Protein AF-A0A2N6NGX5-F1 (afdb_monomer_lite)

Radius of gyration: 44.13 Å; chains: 1; bounding box: 106×21×116 Å

Foldseek 3Di:
DDDPDDPPPPVVVVVVVVVVVVVVVVVVVVVVVVVVVVVVVVVVVVVCVVVVCVVVVVVVVVVVVVVVVVVVCVVVCVVCVVVVVVVVVCVVPPDDDDDPDDD

pLDDT: mean 78.37, std 14.14, range [40.69, 93.5]

Organism: Beauveria bassiana (NCBI:txid176275)

Sequence (103 aa):
MTHRLSARPLRSCKSVVRTKRVKEARDDAKKEIADYKAAKEDEYTKFEAEHSKGNKQAEDEANKEADKQIKQITEVGRSKQDAVVRELLAAVFDVNTVAPAAA

InterPro domains:
  IPR005124 Vacuolar (H+)-ATPase G subunit [PF03179] (18-95)
  IPR005124 Vacuolar (H+)-ATPase G subunit [PTHR12713] (18-96)
  IPR005124 Vacuolar (H+)-ATPase G subunit [TIGR01147] (18-96)

Secondary structure (DSSP, 8-state):
--------SHHHHHHHHHHHHHHHHHHHHHHHHHHHHHHHHHHHHHHHHHHHTHHHHHHHHHHHHHHHHHHHHHHHHHHHHHHHHHHHHHHHH----PPPPP-

Structure (mmCIF, N/CA/C/O backbone):
data_AF-A0A2N6NGX5-F1
#
_entry.id   AF-A0A2N6NGX5-F1
#
loop_
_atom_site.group_PDB
_atom_site.id
_atom_site.type_symbol
_atom_site.label_atom_id
_atom_site.label_alt_id
_atom_site.label_comp_id
_atom_site.label_asym_id
_atom_site.label_entity_id
_atom_site.label_seq_id
_atom_site.pdbx_PDB_ins_code
_atom_site.Cartn_x
_atom_site.Cartn_y
_atom_site.Cartn_z
_atom_site.occupancy
_atom_site.B_iso_or_equiv
_atom_site.auth_seq_id
_atom_site.auth_comp_id
_atom_site.auth_asym_id
_atom_site.auth_atom_id
_atom_site.pdbx_PDB_model_num
ATOM 1 N N . MET A 1 1 ? -48.172 0.673 80.813 1.00 40.69 1 MET A N 1
ATOM 2 C CA . MET A 1 1 ? -48.101 0.178 79.421 1.00 40.69 1 MET A CA 1
ATOM 3 C C . MET A 1 1 ? -48.341 1.337 78.466 1.00 40.69 1 MET A C 1
ATOM 5 O O . MET A 1 1 ? -49.485 1.706 78.252 1.00 40.69 1 MET A O 1
ATOM 9 N N . THR A 1 2 ? -47.291 1.968 77.942 1.00 41.19 2 THR A N 1
ATOM 10 C CA . THR A 1 2 ? -47.427 3.030 76.934 1.00 41.19 2 THR A CA 1
ATOM 11 C C . THR A 1 2 ? -47.108 2.463 75.555 1.00 41.19 2 THR A C 1
ATOM 13 O O . THR A 1 2 ? -46.017 1.961 75.286 1.00 41.19 2 THR A O 1
ATOM 16 N N . HIS A 1 3 ? -48.123 2.490 74.696 1.00 45.75 3 HIS A N 1
ATOM 17 C CA . HIS A 1 3 ? -48.092 2.018 73.321 1.00 45.75 3 HIS A CA 1
ATOM 18 C C . HIS A 1 3 ? -47.107 2.835 72.477 1.00 45.75 3 HIS A C 1
ATOM 20 O O . HIS A 1 3 ? -47.341 4.005 72.186 1.00 45.75 3 HIS A O 1
ATOM 26 N N . ARG A 1 4 ? -46.034 2.193 72.003 1.00 46.34 4 ARG A N 1
ATOM 27 C CA . ARG A 1 4 ? -45.194 2.708 70.914 1.00 46.34 4 ARG A CA 1
ATOM 28 C C . ARG A 1 4 ? -45.742 2.201 69.578 1.00 46.34 4 ARG A C 1
ATOM 30 O O . ARG A 1 4 ? -45.141 1.351 68.927 1.00 46.34 4 ARG A O 1
ATOM 37 N N . LEU A 1 5 ? -46.923 2.681 69.197 1.00 50.66 5 LEU A N 1
ATOM 38 C CA . LEU A 1 5 ? -47.519 2.382 67.897 1.00 50.66 5 LEU A CA 1
ATOM 39 C C . LEU A 1 5 ? -46.827 3.192 66.786 1.00 50.66 5 LEU A C 1
ATOM 41 O O . LEU A 1 5 ? -46.828 4.418 66.766 1.00 50.66 5 LEU A O 1
ATOM 45 N N . SER A 1 6 ? -46.214 2.435 65.873 1.00 50.28 6 SER A N 1
ATOM 46 C CA . SER A 1 6 ? -46.256 2.631 64.417 1.00 50.28 6 SER A CA 1
ATOM 47 C C . SER A 1 6 ? -45.827 3.985 63.825 1.00 50.28 6 SER A C 1
ATOM 49 O O . SER A 1 6 ? -46.641 4.739 63.306 1.00 50.28 6 SER A O 1
ATOM 51 N N . ALA A 1 7 ? -44.516 4.211 63.714 1.00 54.31 7 ALA A N 1
ATOM 52 C CA . ALA A 1 7 ? -43.944 5.140 62.721 1.00 54.31 7 ALA A CA 1
ATOM 53 C C . ALA A 1 7 ? -42.932 4.453 61.776 1.00 54.31 7 ALA A C 1
ATOM 55 O O . ALA A 1 7 ? -42.024 5.093 61.244 1.00 54.31 7 ALA A O 1
ATOM 56 N N . ARG A 1 8 ? -43.026 3.124 61.589 1.00 54.72 8 ARG A N 1
ATOM 57 C CA . ARG A 1 8 ? -41.963 2.319 60.951 1.00 54.72 8 ARG A CA 1
ATOM 58 C C . ARG A 1 8 ? -42.252 1.575 59.627 1.00 54.72 8 ARG A C 1
ATOM 60 O O . ARG A 1 8 ? -41.489 0.659 59.346 1.00 54.72 8 ARG A O 1
ATOM 67 N N . PRO A 1 9 ? -43.194 1.975 58.747 1.00 50.69 9 PRO A N 1
ATOM 68 C CA . PRO A 1 9 ? -43.150 1.528 57.343 1.00 50.69 9 PRO A CA 1
ATOM 69 C C . PRO A 1 9 ? -42.426 2.528 56.418 1.00 50.69 9 PRO A C 1
ATOM 71 O O . PRO A 1 9 ? -41.665 2.143 55.532 1.00 50.69 9 PRO A O 1
ATOM 74 N N . LEU A 1 10 ? -42.599 3.836 56.647 1.00 50.56 10 LEU A N 1
ATOM 75 C CA . LEU A 1 10 ? -42.234 4.875 55.670 1.00 50.56 10 LEU A CA 1
ATOM 76 C C . LEU A 1 10 ? -40.720 5.096 55.506 1.00 50.56 10 LEU A C 1
ATOM 78 O O . LEU A 1 10 ? -40.255 5.433 54.415 1.00 50.56 10 LEU A O 1
ATOM 82 N N . ARG A 1 11 ? -39.924 4.889 56.565 1.00 49.22 11 ARG A N 1
ATOM 83 C CA . ARG A 1 11 ? -38.457 5.049 56.507 1.00 49.22 11 ARG A CA 1
ATOM 84 C C . ARG A 1 11 ? -37.780 3.918 55.721 1.00 49.22 11 ARG A C 1
ATOM 86 O O . ARG A 1 11 ? -36.828 4.193 54.998 1.00 49.22 11 ARG A O 1
ATOM 93 N N . SER A 1 12 ? -38.303 2.694 55.824 1.00 54.09 12 SER A N 1
ATOM 94 C CA . SER A 1 12 ? -37.779 1.508 55.129 1.00 54.09 12 SER A CA 1
ATOM 95 C C . SER A 1 12 ? -38.025 1.587 53.618 1.00 54.09 12 SER A C 1
ATOM 97 O O . SER A 1 12 ? -37.101 1.418 52.824 1.00 54.09 12 SER A O 1
ATOM 99 N N . CYS A 1 13 ? -39.236 1.978 53.200 1.00 57.12 13 CYS A N 1
ATOM 100 C CA . CYS A 1 13 ? -39.546 2.143 51.777 1.00 57.12 13 CYS A CA 1
ATOM 101 C C . CYS A 1 13 ? -38.691 3.230 51.106 1.00 57.12 13 CYS A C 1
ATOM 103 O O . CYS A 1 13 ? -38.192 3.017 50.003 1.00 57.12 13 CYS A O 1
ATOM 105 N N . LYS A 1 14 ? -38.445 4.372 51.769 1.00 61.72 14 LYS A N 1
ATOM 106 C CA . LYS A 1 14 ? -37.597 5.437 51.197 1.00 61.72 14 LYS A CA 1
ATOM 107 C C . LYS A 1 14 ? -36.144 4.996 50.993 1.00 61.72 14 LYS A C 1
ATOM 109 O O . LYS A 1 14 ? -35.568 5.315 49.955 1.00 61.72 14 LYS A O 1
ATOM 114 N N . SER A 1 15 ? -35.543 4.265 51.937 1.00 65.06 15 SER A N 1
ATOM 115 C CA . SER A 1 15 ? -34.181 3.740 51.752 1.00 65.06 15 SER A CA 1
ATOM 116 C C . SER A 1 15 ? -34.111 2.690 50.644 1.00 65.06 15 SER A C 1
ATOM 118 O O . SER A 1 15 ? -33.152 2.694 49.881 1.00 65.06 15 SER A O 1
ATOM 120 N N . VAL A 1 16 ? -35.136 1.843 50.510 1.00 73.44 16 VAL A N 1
ATOM 121 C CA . VAL A 1 16 ? -35.208 0.803 49.470 1.00 73.44 16 VAL A CA 1
ATOM 122 C C . VAL A 1 16 ? -35.343 1.404 48.066 1.00 73.44 16 VAL A C 1
ATOM 124 O O . VAL A 1 16 ? -34.691 0.940 47.139 1.00 73.44 16 VAL A O 1
ATOM 127 N N . VAL A 1 17 ? -36.137 2.465 47.886 1.00 76.31 17 VAL A N 1
ATOM 128 C CA . VAL A 1 17 ? -36.263 3.135 46.575 1.00 76.31 17 VAL A CA 1
ATOM 129 C C . VAL A 1 17 ? -34.958 3.831 46.176 1.00 76.31 17 VAL A C 1
ATOM 131 O O . VAL A 1 17 ? -34.559 3.770 45.016 1.00 76.31 17 VAL A O 1
ATOM 134 N N . ARG A 1 18 ? -34.247 4.450 47.128 1.00 72.81 18 ARG A N 1
ATOM 135 C CA . ARG A 1 18 ? -32.940 5.068 46.850 1.00 72.81 18 ARG A CA 1
ATOM 136 C C . ARG A 1 18 ? -31.878 4.042 46.473 1.00 72.81 18 ARG A C 1
ATOM 138 O O . ARG A 1 18 ? -31.149 4.261 45.515 1.00 72.81 18 ARG A O 1
ATOM 145 N N . THR A 1 19 ? -31.791 2.927 47.194 1.00 74.81 19 THR A N 1
ATOM 146 C CA . THR A 1 19 ? -30.800 1.888 46.881 1.00 74.81 19 THR A CA 1
ATOM 147 C C . THR A 1 19 ? -31.088 1.191 45.555 1.00 74.81 19 THR A C 1
ATOM 149 O O . THR A 1 19 ? -30.139 0.803 44.884 1.00 74.81 19 THR A O 1
ATOM 152 N N . LYS A 1 20 ? -32.359 1.085 45.138 1.00 80.06 20 LYS A N 1
ATOM 153 C CA . LYS A 1 20 ? -32.732 0.630 43.787 1.00 80.06 20 LYS A CA 1
ATOM 154 C C . LYS A 1 20 ? -32.235 1.587 42.702 1.00 80.06 20 LYS A C 1
ATOM 156 O O . LYS A 1 20 ? -31.468 1.155 41.854 1.00 80.06 20 LYS A O 1
ATOM 161 N N . ARG A 1 21 ? -32.532 2.888 42.809 1.00 81.56 21 ARG A N 1
ATOM 162 C CA . ARG A 1 21 ? -32.072 3.895 41.830 1.00 81.56 21 ARG A CA 1
ATOM 163 C C . ARG A 1 21 ? -30.549 3.989 41.722 1.00 81.56 21 ARG A C 1
ATOM 165 O O . ARG A 1 21 ? -30.020 4.178 40.638 1.00 81.56 21 ARG A O 1
ATOM 172 N N . VAL A 1 22 ? -29.831 3.843 42.839 1.00 82.19 22 VAL A N 1
ATOM 173 C CA . VAL A 1 22 ? -28.355 3.833 42.838 1.00 82.19 22 VAL A CA 1
ATOM 174 C C . VAL A 1 22 ? -27.798 2.577 42.160 1.00 82.19 22 VAL A C 1
ATOM 176 O O . VAL A 1 22 ? -26.756 2.649 41.514 1.00 82.19 22 VAL A O 1
ATOM 179 N N . LYS A 1 23 ? -28.468 1.427 42.303 1.00 84.50 23 LYS A N 1
ATOM 180 C CA . LYS A 1 23 ? -28.082 0.192 41.608 1.00 84.50 23 LYS A CA 1
ATOM 181 C C . LYS A 1 23 ? -28.357 0.290 40.111 1.00 84.50 23 LYS A C 1
ATOM 183 O O . LYS A 1 23 ? -27.442 0.033 39.345 1.00 84.50 23 LYS A O 1
ATOM 188 N N . GLU A 1 24 ? -29.548 0.746 39.730 1.00 86.31 24 GLU A N 1
ATOM 189 C CA . GLU A 1 24 ? -29.933 0.984 38.331 1.00 86.31 24 GLU A CA 1
ATOM 190 C C . GLU A 1 24 ? -28.941 1.935 37.648 1.00 86.31 24 GLU A C 1
ATOM 192 O O . GLU A 1 24 ? -28.313 1.551 36.671 1.00 86.31 24 GLU A O 1
ATOM 197 N N . ALA A 1 25 ? -28.651 3.095 38.248 1.00 88.19 25 ALA A N 1
ATOM 198 C CA . ALA A 1 25 ? -27.670 4.037 37.702 1.00 88.19 25 ALA A CA 1
ATOM 199 C C . ALA A 1 25 ? -26.253 3.444 37.580 1.00 88.19 25 ALA A C 1
ATOM 201 O O . ALA A 1 25 ? -25.516 3.763 36.649 1.00 88.19 25 ALA A O 1
ATOM 202 N N . ARG A 1 26 ? -25.846 2.573 38.515 1.00 88.62 26 ARG A N 1
ATOM 203 C CA . ARG A 1 26 ? -24.559 1.870 38.416 1.00 88.62 26 ARG A CA 1
ATOM 204 C C . ARG A 1 26 ? -24.543 0.847 37.292 1.00 88.62 26 ARG A C 1
ATOM 206 O O . ARG A 1 26 ? -23.489 0.658 36.692 1.00 88.62 26 ARG A O 1
ATOM 213 N N . ASP A 1 27 ? -25.635 0.129 37.084 1.00 89.81 27 ASP A N 1
ATOM 214 C CA . ASP A 1 27 ? -25.702 -0.923 36.076 1.00 89.81 27 ASP A CA 1
ATOM 215 C C . ASP A 1 27 ? -25.848 -0.327 34.670 1.00 89.81 27 ASP A C 1
ATOM 217 O O . ASP A 1 27 ? -25.189 -0.812 33.752 1.00 89.81 27 ASP A O 1
ATOM 221 N N . ASP A 1 28 ? -26.557 0.795 34.532 1.00 88.75 28 ASP A N 1
ATOM 222 C CA . ASP A 1 28 ? -26.622 1.575 33.292 1.00 88.75 28 ASP A CA 1
ATOM 223 C C . ASP A 1 28 ? -25.258 2.182 32.934 1.00 88.75 28 ASP A C 1
ATOM 225 O O . ASP A 1 28 ? -24.781 2.001 31.818 1.00 88.75 28 ASP A O 1
ATOM 229 N N . ALA A 1 29 ? -24.552 2.789 33.896 1.00 91.62 29 ALA A N 1
ATOM 230 C CA . ALA A 1 29 ? -23.205 3.312 33.653 1.00 91.62 29 ALA A CA 1
ATOM 231 C C . ALA A 1 29 ? -22.206 2.207 33.263 1.00 91.62 29 ALA A C 1
ATOM 233 O O . ALA A 1 29 ? -21.340 2.413 32.417 1.00 91.62 29 ALA A O 1
ATOM 234 N N . LYS A 1 30 ? -22.314 1.009 33.858 1.00 90.31 30 LYS A N 1
ATOM 235 C CA . LYS A 1 30 ? -21.493 -0.140 33.438 1.00 90.31 30 LYS A CA 1
ATOM 236 C C . LYS A 1 30 ? -21.821 -0.581 32.015 1.00 90.31 30 LYS A C 1
ATOM 238 O O . LYS A 1 30 ? -20.897 -0.962 31.303 1.00 90.31 30 LYS A O 1
ATOM 243 N N . LYS A 1 31 ? -23.102 -0.568 31.633 1.00 93.50 31 LYS A N 1
ATOM 244 C CA . LYS A 1 31 ? -23.547 -0.890 30.274 1.00 93.50 31 LYS A CA 1
ATOM 245 C C . LYS A 1 31 ? -22.970 0.095 29.270 1.00 93.50 31 LYS A C 1
ATOM 247 O O . LYS A 1 31 ? -22.284 -0.342 28.361 1.00 93.50 31 LYS A O 1
ATOM 252 N N . GLU A 1 32 ? -23.120 1.395 29.511 1.00 90.12 32 GLU A N 1
ATOM 253 C CA . GLU A 1 32 ? -22.540 2.410 28.628 1.00 90.12 32 GLU A CA 1
ATOM 254 C C . GLU A 1 32 ? -21.020 2.261 28.513 1.00 90.12 32 GLU A C 1
ATOM 256 O O . GLU A 1 32 ? -20.486 2.304 27.412 1.00 90.12 32 GLU A O 1
ATOM 261 N N . ILE A 1 33 ? -20.303 2.010 29.614 1.00 90.88 33 ILE A N 1
ATOM 262 C CA . ILE A 1 33 ? -18.851 1.766 29.559 1.00 90.88 33 ILE A CA 1
ATOM 263 C C . ILE A 1 33 ? -18.521 0.528 28.713 1.00 90.88 33 ILE A C 1
ATOM 265 O O . ILE A 1 33 ? -17.522 0.534 27.994 1.00 90.88 33 ILE A O 1
ATOM 269 N N . ALA A 1 34 ? -19.314 -0.539 28.815 1.00 90.56 34 ALA A N 1
ATOM 270 C CA . ALA A 1 34 ? -19.116 -1.744 28.018 1.00 90.56 34 ALA A CA 1
ATOM 271 C C . ALA A 1 34 ? -19.387 -1.482 26.530 1.00 90.56 34 ALA A C 1
ATOM 273 O O . ALA A 1 34 ? -18.575 -1.880 25.699 1.00 90.56 34 ALA A O 1
ATOM 274 N N . ASP A 1 35 ? -20.453 -0.751 26.211 1.00 92.06 35 ASP A N 1
ATOM 275 C CA . ASP A 1 35 ? -20.822 -0.389 24.842 1.00 92.06 35 ASP A CA 1
ATOM 276 C C . ASP A 1 35 ? -19.777 0.546 24.213 1.00 92.06 35 ASP A C 1
ATOM 278 O O . ASP A 1 35 ? -19.346 0.325 23.084 1.00 92.06 35 ASP A O 1
ATOM 282 N N . TYR A 1 36 ? -19.279 1.538 24.963 1.00 89.94 36 TYR A N 1
ATOM 283 C CA . TYR A 1 36 ? -18.188 2.412 24.519 1.00 89.94 36 TYR A CA 1
ATOM 284 C C . TYR A 1 36 ? -16.891 1.644 24.274 1.00 89.94 36 TYR A C 1
ATOM 286 O O . TYR A 1 36 ? -16.180 1.935 23.313 1.00 89.94 36 TYR A O 1
ATOM 294 N N . LYS A 1 37 ? -16.568 0.668 25.130 1.00 91.75 37 LYS A N 1
ATOM 295 C CA . LYS A 1 37 ? -15.404 -0.198 24.918 1.00 91.75 37 LYS A CA 1
ATOM 296 C C . LYS A 1 37 ? -15.580 -1.059 23.677 1.00 91.75 37 LYS A C 1
ATOM 298 O O . LYS A 1 37 ? -14.678 -1.082 22.855 1.00 91.75 37 LYS A O 1
ATOM 303 N N . ALA A 1 38 ? -16.733 -1.704 23.513 1.00 92.44 38 ALA A N 1
ATOM 304 C CA . ALA A 1 38 ? -17.018 -2.524 22.341 1.00 92.44 38 ALA A CA 1
ATOM 305 C C . ALA A 1 38 ? -16.935 -1.704 21.044 1.00 92.44 38 ALA A C 1
ATOM 307 O O . ALA A 1 38 ? -16.235 -2.095 20.119 1.00 92.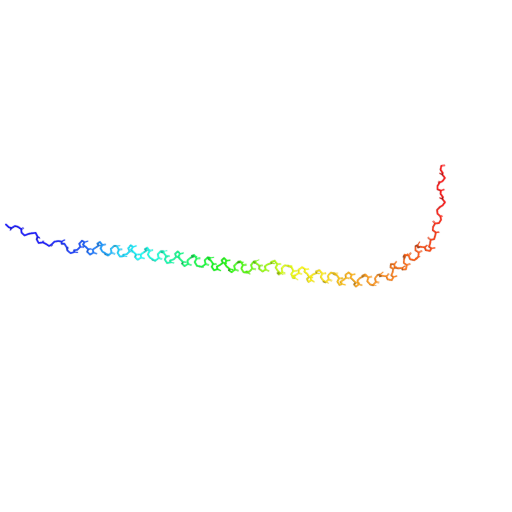44 38 ALA A O 1
ATOM 308 N N . ALA A 1 39 ? -17.544 -0.515 21.014 1.00 91.12 39 ALA A N 1
ATOM 309 C CA . ALA A 1 39 ? -17.470 0.380 19.862 1.00 91.12 39 ALA A CA 1
ATOM 310 C C . ALA A 1 39 ? -16.027 0.802 19.537 1.00 91.12 39 ALA A C 1
ATOM 312 O O . ALA A 1 39 ? -15.658 0.891 18.367 1.00 91.12 39 ALA A O 1
ATOM 313 N N . LYS A 1 40 ? -15.196 1.046 20.560 1.00 91.81 40 LYS A N 1
ATOM 314 C CA . LYS A 1 40 ? -13.788 1.412 20.366 1.00 91.81 40 LYS A CA 1
ATOM 315 C C . LYS A 1 40 ? -12.920 0.243 19.914 1.00 91.81 40 LYS A C 1
ATOM 317 O O . LYS A 1 40 ? -12.062 0.452 19.066 1.00 91.81 40 LYS A O 1
ATOM 322 N N . GLU A 1 41 ? -13.157 -0.961 20.423 1.00 88.12 41 GLU A N 1
ATOM 323 C CA . GLU A 1 41 ? -12.489 -2.180 19.949 1.00 88.12 41 GLU A CA 1
ATOM 324 C C . GLU A 1 41 ? -12.879 -2.501 18.498 1.00 88.12 41 GLU A C 1
ATOM 326 O O . GLU A 1 41 ? -12.016 -2.848 17.695 1.00 88.12 41 GLU A O 1
ATOM 331 N N . ASP A 1 42 ? -14.145 -2.308 18.118 1.00 89.25 42 ASP A N 1
ATOM 332 C CA . ASP A 1 42 ? -14.602 -2.472 16.734 1.00 89.25 42 ASP A CA 1
ATOM 333 C C . ASP A 1 42 ? -13.974 -1.432 15.792 1.00 89.25 42 ASP A C 1
ATOM 335 O O . ASP A 1 42 ? -13.562 -1.772 14.681 1.00 89.25 42 ASP A O 1
ATOM 339 N N . GLU A 1 43 ? -13.879 -0.165 16.217 1.00 85.38 43 GLU A N 1
ATOM 340 C CA . GLU A 1 43 ? -13.147 0.875 15.479 1.00 85.38 43 GLU A CA 1
ATOM 341 C C . GLU A 1 43 ? -11.665 0.525 15.344 1.00 85.38 43 GLU A C 1
ATOM 343 O O . GLU A 1 43 ? -11.114 0.640 14.250 1.00 85.38 43 GLU A O 1
ATOM 348 N N . TYR A 1 44 ? -11.027 0.064 16.422 1.00 84.50 44 TYR A N 1
ATOM 349 C CA . TYR A 1 44 ? -9.619 -0.319 16.408 1.00 84.50 44 TYR A CA 1
ATOM 350 C C . TYR A 1 44 ? -9.377 -1.521 15.495 1.00 84.50 44 TYR A C 1
ATOM 352 O O . TYR A 1 44 ? -8.468 -1.496 14.676 1.00 84.50 44 TYR A O 1
ATOM 360 N N . THR A 1 45 ? -10.244 -2.529 15.550 1.00 85.31 45 THR A N 1
ATOM 361 C CA . THR A 1 45 ? -10.159 -3.723 14.702 1.00 85.31 45 THR A CA 1
ATOM 362 C C . THR A 1 45 ? -10.353 -3.377 13.226 1.00 85.31 45 THR A C 1
ATOM 364 O O . THR A 1 45 ? -9.630 -3.885 12.369 1.00 85.31 45 THR A O 1
ATOM 367 N N . LYS A 1 46 ? -11.305 -2.492 12.898 1.00 84.69 46 LYS A N 1
ATOM 368 C CA . LYS A 1 46 ? -11.485 -1.995 11.522 1.00 84.69 46 LYS A CA 1
ATOM 369 C C . LYS A 1 46 ? -10.273 -1.201 11.059 1.00 84.69 46 LYS A C 1
ATOM 371 O O . LYS A 1 46 ? -9.799 -1.432 9.952 1.00 84.69 46 LYS A O 1
ATOM 376 N N . PHE A 1 47 ? -9.745 -0.333 11.916 1.00 81.69 47 PHE A N 1
ATOM 377 C CA . PHE A 1 47 ? -8.537 0.429 11.635 1.00 81.69 47 PHE A CA 1
ATOM 378 C C . PHE A 1 47 ? -7.337 -0.501 11.410 1.00 81.69 47 PHE A C 1
ATOM 380 O O . PHE A 1 47 ? -6.630 -0.355 10.420 1.00 81.69 47 PHE A O 1
ATOM 387 N N . GLU A 1 48 ? -7.133 -1.519 12.244 1.00 77.25 48 GLU A N 1
ATOM 388 C CA . GLU A 1 48 ? -6.086 -2.515 12.020 1.00 77.25 48 GLU A CA 1
ATOM 389 C C . GLU A 1 48 ? -6.309 -3.293 10.722 1.00 77.25 48 GLU A C 1
ATOM 391 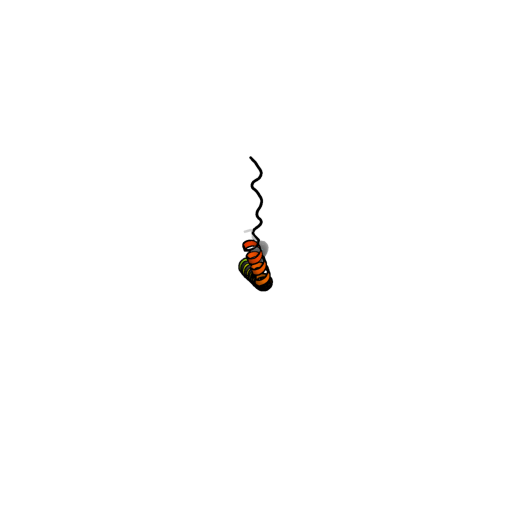O O . GLU A 1 48 ? -5.364 -3.488 9.970 1.00 77.25 48 GLU A O 1
ATOM 396 N N . ALA A 1 49 ? -7.536 -3.695 10.391 1.00 76.75 49 ALA A N 1
ATOM 397 C CA . ALA A 1 49 ? -7.816 -4.410 9.146 1.00 76.75 49 ALA A CA 1
ATOM 398 C C . ALA A 1 49 ? -7.591 -3.543 7.890 1.00 76.75 49 ALA A C 1
ATOM 400 O O . ALA A 1 49 ? -7.082 -4.036 6.877 1.00 76.75 49 ALA A O 1
ATOM 401 N N . GLU A 1 50 ? -7.961 -2.263 7.948 1.00 70.56 50 GLU A N 1
ATOM 402 C CA . GLU A 1 50 ? -7.787 -1.296 6.860 1.00 70.56 50 GLU A CA 1
ATOM 403 C C . GLU A 1 50 ? -6.319 -0.878 6.708 1.00 70.56 50 GLU A C 1
ATOM 405 O O . GLU A 1 50 ? -5.796 -0.857 5.594 1.00 70.56 50 GLU A O 1
ATOM 410 N N . HIS A 1 51 ? -5.607 -0.645 7.812 1.00 69.44 51 HIS A N 1
ATOM 411 C CA . HIS A 1 51 ? -4.218 -0.183 7.786 1.00 69.44 51 HIS A CA 1
ATOM 412 C C . HIS A 1 51 ? -3.184 -1.314 7.728 1.00 69.44 51 HIS A C 1
ATOM 414 O O . HIS A 1 51 ? -2.117 -1.119 7.148 1.00 69.44 51 HIS A O 1
ATOM 420 N N . SER A 1 52 ? -3.495 -2.526 8.198 1.00 64.75 52 SER A N 1
ATOM 421 C CA . SER A 1 52 ? -2.656 -3.718 7.970 1.00 64.75 52 SER A CA 1
ATOM 422 C C . SER A 1 52 ? -2.592 -4.076 6.478 1.00 64.75 52 SER A C 1
ATOM 424 O O . SER A 1 52 ? -1.571 -4.561 5.987 1.00 64.75 52 SER A O 1
ATOM 426 N N . LYS A 1 53 ? -3.644 -3.753 5.709 1.00 61.44 53 LYS A N 1
ATOM 427 C CA . LYS A 1 53 ? -3.644 -3.865 4.240 1.00 61.44 53 LYS A CA 1
ATOM 428 C C . LYS A 1 53 ? -2.851 -2.774 3.526 1.00 61.44 53 LYS A C 1
ATOM 430 O O . LYS A 1 53 ? -2.494 -2.986 2.366 1.00 61.44 53 LYS A O 1
ATOM 435 N N . GLY A 1 54 ? -2.530 -1.670 4.200 1.00 61.72 54 GLY A N 1
ATOM 436 C CA . GLY A 1 54 ? -1.790 -0.556 3.611 1.00 61.72 54 GLY A CA 1
ATOM 437 C C . GLY A 1 54 ? -0.431 -0.979 3.056 1.00 61.72 54 GLY A C 1
ATOM 438 O O . GLY A 1 54 ? -0.056 -0.532 1.978 1.00 61.72 54 GLY A O 1
ATOM 439 N N . ASN A 1 55 ? 0.262 -1.918 3.714 1.00 62.56 55 ASN A N 1
ATOM 440 C CA . ASN A 1 55 ? 1.567 -2.372 3.233 1.00 62.56 55 ASN A CA 1
ATOM 441 C C . ASN A 1 55 ? 1.461 -3.186 1.933 1.00 62.56 55 ASN A C 1
ATOM 443 O O . ASN A 1 55 ? 2.224 -2.959 1.004 1.00 62.56 55 ASN A O 1
ATOM 447 N N . LYS A 1 56 ? 0.466 -4.077 1.820 1.00 67.31 56 LYS A N 1
ATOM 448 C CA . LYS A 1 56 ? 0.259 -4.872 0.596 1.00 67.31 56 LYS A CA 1
ATOM 449 C C . LYS A 1 56 ? -0.252 -4.032 -0.567 1.00 67.31 56 LYS A C 1
ATOM 451 O O . LYS A 1 56 ? 0.171 -4.239 -1.693 1.00 67.31 56 LYS A O 1
ATOM 456 N N . GLN A 1 57 ? -1.152 -3.085 -0.301 1.00 72.62 57 GLN A N 1
ATOM 457 C CA . GLN A 1 57 ? -1.641 -2.182 -1.343 1.00 72.62 57 GLN A CA 1
ATOM 458 C C . GLN A 1 57 ? -0.525 -1.271 -1.854 1.00 72.62 57 GLN A C 1
ATOM 460 O O . GLN A 1 57 ? -0.380 -1.145 -3.064 1.00 72.62 57 GLN A O 1
ATOM 465 N N . ALA A 1 58 ? 0.302 -0.717 -0.961 1.00 70.19 58 ALA A N 1
ATOM 466 C CA . ALA A 1 58 ? 1.461 0.078 -1.352 1.00 70.19 58 ALA A CA 1
ATOM 467 C C . ALA A 1 58 ? 2.498 -0.749 -2.133 1.00 70.19 58 ALA A C 1
ATOM 469 O O . ALA A 1 58 ? 3.013 -0.276 -3.142 1.00 70.19 58 ALA A O 1
ATOM 470 N N . GLU A 1 59 ? 2.771 -1.992 -1.719 1.00 71.50 59 GLU A N 1
ATOM 471 C CA . GLU A 1 59 ? 3.648 -2.911 -2.457 1.00 71.50 59 GLU A CA 1
ATOM 472 C C . GLU A 1 59 ? 3.090 -3.249 -3.848 1.00 71.50 59 GLU A C 1
ATOM 474 O O . GLU A 1 59 ? 3.816 -3.172 -4.836 1.00 71.50 59 GLU A O 1
ATOM 479 N N . ASP A 1 60 ? 1.800 -3.572 -3.961 1.00 79.25 60 ASP A N 1
ATOM 480 C CA . ASP A 1 60 ? 1.161 -3.889 -5.242 1.00 79.25 60 ASP A CA 1
ATOM 481 C C . ASP A 1 60 ? 1.130 -2.683 -6.192 1.00 79.25 60 ASP A C 1
ATOM 483 O O . ASP A 1 60 ? 1.273 -2.838 -7.409 1.00 79.25 60 ASP A O 1
ATOM 487 N N . GLU A 1 61 ? 0.919 -1.479 -5.662 1.00 79.50 61 GLU A N 1
ATOM 488 C CA . GLU A 1 61 ? 0.900 -0.244 -6.446 1.00 79.50 61 GLU A CA 1
ATOM 489 C C . GLU A 1 61 ? 2.313 0.136 -6.912 1.00 79.50 61 GLU A C 1
ATOM 491 O O . GLU A 1 61 ? 2.514 0.387 -8.103 1.00 79.50 61 GLU A O 1
ATOM 496 N N . ALA A 1 62 ? 3.310 0.031 -6.025 1.00 77.50 62 ALA A N 1
ATOM 497 C CA . ALA A 1 62 ? 4.720 0.220 -6.359 1.00 77.50 62 ALA A CA 1
ATOM 498 C C . ALA A 1 62 ? 5.218 -0.807 -7.389 1.00 77.50 62 ALA A C 1
ATOM 500 O O . ALA A 1 62 ? 5.899 -0.435 -8.344 1.00 77.50 62 ALA A O 1
ATOM 501 N N . ASN A 1 63 ? 4.839 -2.082 -7.257 1.00 80.12 63 ASN A N 1
ATOM 502 C CA . ASN A 1 63 ? 5.203 -3.130 -8.214 1.00 80.12 63 ASN A CA 1
ATOM 503 C C . ASN A 1 63 ? 4.614 -2.861 -9.604 1.00 80.12 63 ASN A C 1
ATOM 505 O O . ASN A 1 63 ? 5.316 -2.964 -10.609 1.00 80.12 63 ASN A O 1
ATOM 509 N N . LYS A 1 64 ? 3.343 -2.446 -9.686 1.00 86.44 64 LYS A N 1
ATOM 510 C CA . LYS A 1 64 ? 2.711 -2.086 -10.969 1.00 86.44 64 LYS A CA 1
ATOM 511 C C . LYS A 1 64 ? 3.387 -0.894 -11.632 1.00 86.44 64 LYS A C 1
ATOM 513 O O . LYS A 1 64 ? 3.486 -0.852 -12.861 1.00 86.44 64 LYS A O 1
ATOM 518 N N . GLU A 1 65 ? 3.797 0.097 -10.850 1.00 84.69 65 GLU A N 1
ATOM 519 C CA . GLU A 1 65 ? 4.502 1.260 -11.374 1.00 84.69 65 GLU A CA 1
ATOM 520 C C . GLU A 1 65 ? 5.922 0.897 -11.822 1.00 84.69 65 GLU A C 1
ATOM 522 O O . GLU A 1 65 ? 6.308 1.241 -12.940 1.00 84.69 65 GLU A O 1
ATOM 527 N N . ALA A 1 66 ? 6.648 0.096 -11.038 1.00 85.62 66 ALA A N 1
ATOM 528 C CA . ALA A 1 66 ? 7.951 -0.443 -11.415 1.00 85.62 66 ALA A CA 1
ATOM 529 C C . ALA A 1 66 ? 7.881 -1.254 -12.720 1.00 85.62 66 ALA A C 1
ATOM 531 O O . ALA A 1 66 ? 8.674 -1.019 -13.630 1.00 85.62 66 ALA A O 1
ATOM 532 N N . ASP A 1 67 ? 6.885 -2.129 -12.880 1.00 87.38 67 ASP A N 1
ATOM 533 C CA . ASP A 1 67 ? 6.685 -2.904 -14.110 1.00 87.38 67 ASP A CA 1
ATOM 534 C C . ASP A 1 67 ? 6.424 -2.016 -15.334 1.00 87.38 67 ASP A C 1
ATOM 536 O O . ASP A 1 67 ? 6.891 -2.312 -16.439 1.00 87.38 67 ASP A O 1
ATOM 540 N N . LYS A 1 68 ? 5.682 -0.913 -15.168 1.00 91.31 68 LYS A N 1
ATOM 541 C CA . LYS A 1 68 ? 5.478 0.068 -16.246 1.00 91.31 68 LYS A CA 1
ATOM 542 C C . LY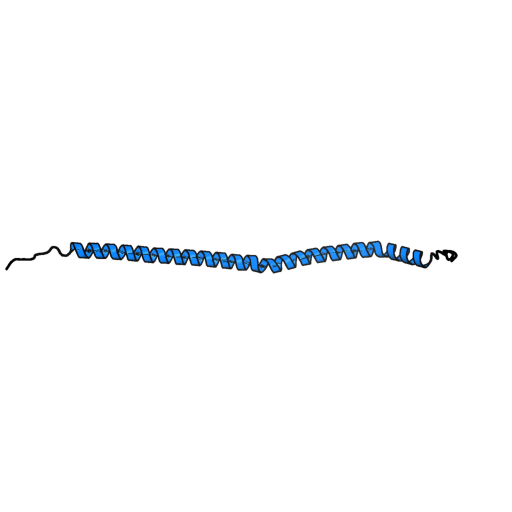S A 1 68 ? 6.791 0.747 -16.623 1.00 91.31 68 LYS A C 1
ATOM 544 O O . LYS A 1 68 ? 7.092 0.842 -17.813 1.00 91.31 68 LYS A O 1
ATOM 549 N N . GLN A 1 69 ? 7.571 1.173 -15.632 1.00 89.81 69 GLN A N 1
ATOM 550 C CA . GLN A 1 69 ? 8.870 1.808 -15.852 1.00 89.81 69 GLN A CA 1
ATOM 551 C C . GLN A 1 69 ? 9.854 0.846 -16.530 1.00 89.81 69 GLN A C 1
ATOM 553 O O . GLN A 1 69 ? 10.493 1.215 -17.511 1.00 89.81 69 GLN A O 1
ATOM 558 N N . ILE A 1 70 ? 9.915 -0.421 -16.104 1.00 90.38 70 ILE A N 1
ATOM 559 C CA . ILE A 1 70 ? 10.755 -1.452 -16.735 1.00 90.38 70 ILE A CA 1
ATOM 560 C C . ILE A 1 70 ? 10.363 -1.653 -18.201 1.00 90.38 70 ILE A C 1
ATOM 562 O O . ILE A 1 70 ? 11.238 -1.727 -19.068 1.00 90.38 70 ILE A O 1
ATOM 566 N N . LYS A 1 71 ? 9.061 -1.710 -18.510 1.00 92.56 71 LYS A N 1
ATOM 567 C CA . LYS A 1 71 ? 8.581 -1.840 -19.896 1.00 92.56 71 LYS A CA 1
ATOM 568 C C . LYS A 1 71 ? 8.988 -0.642 -20.749 1.00 92.56 71 LYS A C 1
ATOM 570 O O . LYS A 1 71 ? 9.530 -0.846 -21.832 1.00 92.56 71 LYS A O 1
ATOM 575 N N . GLN A 1 72 ? 8.810 0.576 -20.238 1.00 92.00 72 GLN A N 1
ATOM 576 C CA . GLN A 1 72 ? 9.236 1.799 -20.921 1.00 92.00 72 GLN A CA 1
ATOM 577 C C . GLN A 1 72 ? 10.750 1.827 -21.157 1.00 92.00 72 GLN A C 1
ATOM 579 O O . GLN A 1 72 ? 11.188 2.079 -22.277 1.00 92.00 72 GLN A O 1
ATOM 584 N N . ILE A 1 73 ? 11.559 1.506 -20.143 1.00 91.88 73 ILE A N 1
ATOM 585 C CA . ILE A 1 73 ? 13.023 1.433 -20.267 1.00 91.88 73 ILE A CA 1
ATOM 586 C C . ILE A 1 73 ? 13.420 0.392 -21.315 1.00 91.88 73 ILE A C 1
ATOM 588 O O . ILE A 1 73 ? 14.293 0.653 -22.138 1.00 91.88 73 ILE A O 1
ATOM 592 N N . THR A 1 74 ? 12.766 -0.769 -21.323 1.00 89.19 74 THR A N 1
ATOM 593 C CA . THR A 1 74 ? 13.053 -1.841 -22.284 1.00 89.19 74 THR A CA 1
ATOM 594 C C . THR A 1 74 ? 12.711 -1.420 -23.714 1.00 89.19 74 THR A C 1
ATOM 596 O O . THR A 1 74 ? 13.474 -1.691 -24.638 1.00 89.19 74 THR A O 1
ATOM 599 N N . GLU A 1 75 ? 11.585 -0.742 -23.917 1.00 92.25 75 GLU A N 1
ATOM 600 C CA . GLU A 1 75 ? 11.146 -0.269 -25.232 1.00 92.25 75 GLU A CA 1
ATOM 601 C C . GLU A 1 75 ? 12.040 0.863 -25.766 1.00 92.25 75 GLU A C 1
ATOM 603 O O . GLU A 1 75 ? 12.510 0.822 -26.909 1.00 92.25 75 GLU A O 1
ATOM 608 N N . VAL A 1 76 ? 12.378 1.830 -24.910 1.00 89.88 76 VAL A N 1
ATOM 609 C CA . VAL A 1 76 ? 13.334 2.897 -25.237 1.00 89.88 76 VAL A CA 1
ATOM 610 C C . VAL A 1 76 ? 14.732 2.320 -25.481 1.00 89.88 76 VAL A C 1
ATOM 612 O O . VAL A 1 76 ? 15.411 2.725 -26.421 1.00 89.88 76 VAL A O 1
ATOM 615 N N 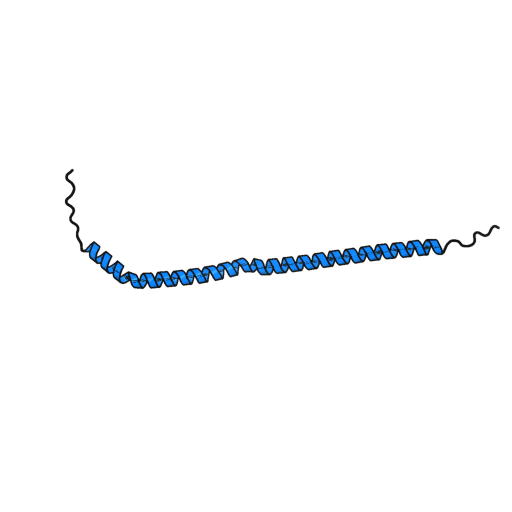. GLY A 1 77 ? 15.153 1.339 -24.684 1.00 87.38 77 GLY A N 1
ATOM 616 C CA . GLY A 1 77 ? 16.425 0.640 -24.847 1.00 87.38 77 GLY A CA 1
ATOM 617 C C . GLY A 1 77 ? 16.512 -0.077 -26.191 1.00 87.38 77 GLY A C 1
ATOM 618 O O . GLY A 1 77 ? 17.483 0.115 -26.914 1.00 87.38 77 GLY A O 1
ATOM 619 N N . ARG A 1 78 ? 15.466 -0.820 -26.576 1.00 88.62 78 ARG A N 1
ATOM 620 C CA . ARG A 1 78 ? 15.387 -1.497 -27.882 1.00 88.62 78 ARG A CA 1
ATOM 621 C C . ARG A 1 78 ? 15.427 -0.520 -29.051 1.00 88.62 78 ARG A C 1
ATOM 623 O O . ARG A 1 78 ? 16.147 -0.765 -30.009 1.00 88.62 78 ARG A O 1
ATOM 630 N N . SER A 1 79 ? 14.693 0.590 -28.975 1.00 89.31 79 SER A N 1
ATOM 631 C CA . SER A 1 79 ? 14.681 1.577 -30.067 1.00 89.31 79 SER A CA 1
ATOM 632 C C . SER A 1 79 ? 16.022 2.300 -30.237 1.00 89.31 79 SER A C 1
ATOM 634 O O . SER A 1 79 ? 16.395 2.641 -31.357 1.00 89.31 79 SER A O 1
ATOM 636 N N . LYS A 1 80 ? 16.777 2.505 -29.150 1.00 88.75 80 LYS A N 1
ATOM 637 C CA . LYS A 1 80 ? 18.102 3.146 -29.185 1.00 88.75 80 LYS A CA 1
ATOM 638 C C . LYS A 1 80 ? 19.264 2.170 -29.378 1.00 88.75 80 LYS A C 1
ATOM 640 O O . LYS A 1 80 ? 20.365 2.621 -29.682 1.00 88.75 80 LYS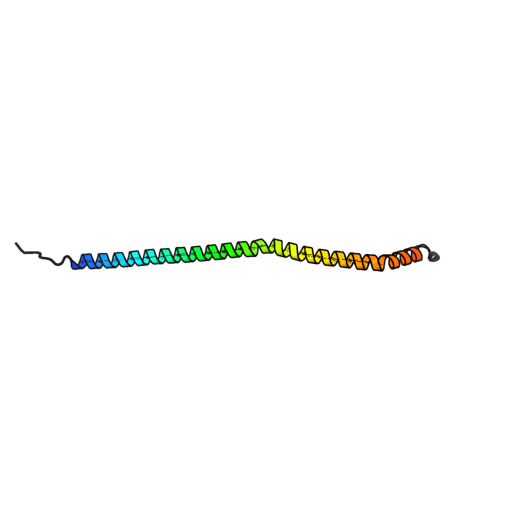 A O 1
ATOM 645 N N . GLN A 1 81 ? 19.038 0.864 -29.230 1.00 88.50 81 GLN A N 1
ATOM 646 C CA . GLN A 1 81 ? 20.080 -0.163 -29.299 1.00 88.50 81 GLN A CA 1
ATOM 647 C C . GLN A 1 81 ? 20.877 -0.087 -30.606 1.00 88.50 81 GLN A C 1
ATOM 649 O O . GLN A 1 81 ? 22.104 -0.059 -30.572 1.00 88.50 81 GLN A O 1
ATOM 654 N N . ASP A 1 82 ? 20.193 0.034 -31.743 1.00 89.31 82 ASP A N 1
ATOM 655 C CA . ASP A 1 82 ? 20.847 0.117 -33.052 1.00 89.31 82 ASP A CA 1
ATOM 656 C C . ASP A 1 82 ? 21.714 1.371 -33.203 1.00 89.31 82 ASP A C 1
ATOM 658 O O . ASP A 1 82 ? 22.789 1.309 -33.798 1.00 89.31 82 ASP A O 1
ATOM 662 N N . ALA A 1 83 ? 21.271 2.507 -32.660 1.00 90.88 83 ALA A N 1
ATOM 663 C CA . ALA A 1 83 ? 22.038 3.749 -32.698 1.00 90.88 83 ALA A CA 1
ATOM 664 C C . ALA A 1 83 ? 23.318 3.630 -31.858 1.00 90.88 83 ALA A C 1
ATOM 666 O O . ALA A 1 83 ? 24.400 3.942 -32.349 1.00 90.88 83 ALA A O 1
ATOM 667 N N . VAL A 1 84 ? 23.205 3.089 -30.640 1.00 91.56 84 VAL A N 1
ATOM 668 C CA . VAL A 1 84 ? 24.345 2.890 -29.733 1.00 91.56 84 VAL A CA 1
ATOM 669 C C . VAL A 1 84 ? 25.351 1.899 -30.316 1.00 91.56 84 VAL A C 1
ATOM 671 O O . VAL A 1 84 ? 26.550 2.144 -30.262 1.00 91.56 84 VAL A O 1
ATOM 674 N N . VAL A 1 85 ? 24.890 0.797 -30.917 1.00 91.50 85 VAL A N 1
ATOM 675 C CA . VAL A 1 85 ? 25.786 -0.184 -31.554 1.00 91.50 85 VAL A CA 1
ATOM 676 C C . VAL A 1 85 ? 26.542 0.447 -32.723 1.00 91.50 85 VAL A C 1
ATOM 678 O O . VAL A 1 85 ? 27.746 0.237 -32.854 1.00 91.50 85 VAL A O 1
ATOM 681 N N . ARG A 1 86 ? 25.869 1.247 -33.557 1.00 89.56 86 ARG A N 1
ATOM 682 C CA . ARG A 1 86 ? 26.519 1.950 -34.674 1.00 89.56 86 ARG A CA 1
ATOM 683 C C . ARG A 1 86 ? 27.560 2.952 -34.191 1.00 89.56 86 ARG A C 1
ATOM 685 O O . ARG A 1 86 ? 28.644 2.996 -34.759 1.00 89.56 86 ARG A O 1
ATOM 692 N N . GLU A 1 87 ? 27.243 3.725 -33.158 1.00 90.19 87 GLU A N 1
ATOM 693 C CA . GLU A 1 87 ? 28.159 4.708 -32.577 1.00 90.19 87 GLU A CA 1
ATOM 694 C C . GLU A 1 87 ? 29.375 4.034 -31.929 1.00 90.19 87 GLU A C 1
ATOM 696 O O . GLU A 1 87 ? 30.504 4.460 -32.154 1.00 90.19 87 GLU A O 1
ATOM 701 N N . LEU A 1 88 ? 29.170 2.923 -31.213 1.00 89.62 88 LEU A N 1
ATOM 702 C CA . LEU A 1 88 ? 30.256 2.158 -30.603 1.00 89.62 88 LEU A CA 1
ATOM 703 C C . LEU A 1 88 ? 31.178 1.538 -31.662 1.00 89.62 88 LEU A C 1
ATOM 705 O O . LEU A 1 88 ? 32.396 1.599 -31.528 1.00 89.62 88 LEU A O 1
ATOM 709 N N . LEU A 1 89 ? 30.611 0.973 -32.734 1.00 91.31 89 LEU A N 1
ATOM 710 C CA . LEU A 1 89 ? 31.399 0.451 -33.853 1.00 91.31 89 LEU A CA 1
ATOM 711 C C . LEU A 1 89 ? 32.167 1.576 -34.552 1.00 91.31 89 LEU A C 1
ATOM 713 O O . LEU A 1 89 ? 33.361 1.426 -34.791 1.00 91.31 89 LEU A O 1
ATOM 717 N N . ALA A 1 90 ? 31.517 2.708 -34.833 1.00 88.75 90 ALA A N 1
ATOM 718 C CA . ALA A 1 90 ? 32.175 3.863 -35.434 1.00 88.75 90 ALA A CA 1
ATOM 719 C C . ALA A 1 90 ? 33.353 4.349 -34.576 1.00 88.75 90 ALA A C 1
ATOM 721 O O . ALA A 1 90 ? 34.445 4.513 -35.103 1.00 88.75 90 ALA A O 1
ATOM 722 N N . ALA A 1 91 ? 33.172 4.477 -33.259 1.00 87.69 91 ALA A N 1
ATOM 723 C CA . ALA A 1 91 ? 34.230 4.888 -32.337 1.00 87.69 91 ALA A CA 1
ATOM 724 C C . ALA A 1 91 ? 35.397 3.886 -32.249 1.00 87.69 91 ALA A C 1
ATOM 726 O O . ALA A 1 91 ? 36.537 4.291 -32.048 1.00 87.69 91 ALA A O 1
ATOM 727 N N . VAL A 1 92 ? 35.136 2.582 -32.397 1.00 87.81 92 VAL A N 1
ATOM 728 C CA . VAL A 1 92 ? 36.193 1.554 -32.416 1.00 87.81 92 VAL A CA 1
ATOM 729 C C . VAL A 1 92 ? 36.995 1.594 -33.720 1.00 87.81 92 VAL A C 1
ATOM 731 O O . VAL A 1 92 ? 38.200 1.349 -33.702 1.00 87.81 92 VAL A O 1
ATOM 734 N N . PHE A 1 93 ? 36.344 1.890 -34.848 1.00 84.88 93 PHE A N 1
ATOM 735 C CA . PHE A 1 93 ? 37.008 1.966 -36.152 1.00 84.88 93 PHE A CA 1
ATOM 736 C C . PHE A 1 93 ? 37.639 3.333 -36.447 1.00 84.88 93 PHE A C 1
ATOM 738 O O . PHE A 1 93 ? 38.541 3.409 -37.281 1.00 84.88 93 PHE A O 1
ATOM 745 N N . ASP A 1 94 ? 37.209 4.396 -35.769 1.00 80.19 94 ASP A N 1
ATOM 746 C CA . ASP A 1 94 ? 37.769 5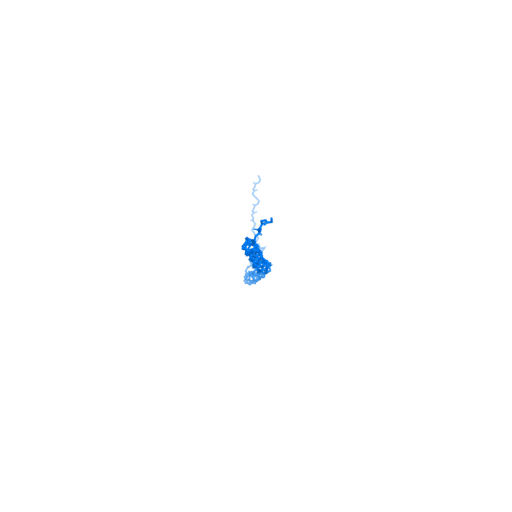.738 -35.913 1.00 80.19 94 ASP A CA 1
ATOM 747 C C . ASP A 1 94 ? 39.029 5.898 -35.046 1.00 80.19 94 ASP A C 1
ATOM 749 O O . ASP A 1 94 ? 39.001 6.325 -33.888 1.00 80.19 94 ASP A O 1
ATOM 753 N N . VAL A 1 95 ? 40.170 5.481 -35.602 1.00 76.75 95 VAL A N 1
ATOM 754 C CA . VAL A 1 95 ? 41.473 5.576 -34.936 1.00 76.75 95 VAL A CA 1
ATOM 755 C C . VAL A 1 95 ? 41.939 7.033 -34.936 1.00 76.75 95 VAL A C 1
ATOM 757 O O . VAL A 1 95 ? 42.594 7.501 -35.867 1.00 76.75 95 VAL A O 1
ATOM 760 N N . ASN A 1 96 ? 41.659 7.743 -33.845 1.00 71.75 96 ASN A N 1
ATOM 761 C CA . ASN A 1 96 ? 42.235 9.061 -33.592 1.00 71.75 96 ASN A CA 1
ATOM 762 C C . ASN A 1 96 ? 43.700 8.932 -33.146 1.00 71.75 96 ASN A C 1
ATOM 764 O O . ASN A 1 96 ? 44.004 8.768 -31.963 1.00 71.75 96 ASN A O 1
ATOM 768 N N . THR A 1 97 ? 44.633 9.014 -34.098 1.00 71.50 97 THR A N 1
ATOM 769 C CA . THR A 1 97 ? 46.068 9.079 -33.794 1.00 71.50 97 THR A CA 1
ATOM 770 C C . THR A 1 97 ? 46.430 10.469 -33.274 1.00 71.50 97 THR A C 1
ATOM 772 O O . THR A 1 97 ? 46.714 11.385 -34.045 1.00 71.50 97 THR A O 1
ATOM 775 N N . VAL A 1 98 ? 46.440 10.633 -31.954 1.00 76.00 98 VAL A N 1
ATOM 776 C CA . VAL A 1 98 ? 47.056 11.796 -31.308 1.00 76.00 98 VAL A CA 1
ATOM 777 C C . VAL A 1 98 ? 48.550 11.514 -31.167 1.00 76.00 98 VAL A C 1
ATOM 779 O O . VAL A 1 98 ? 48.943 10.528 -30.543 1.00 76.00 98 VAL A O 1
ATOM 782 N N . ALA A 1 99 ? 49.391 12.359 -31.771 1.00 75.56 99 ALA A N 1
ATOM 783 C CA . ALA A 1 99 ? 50.834 12.294 -31.559 1.00 75.56 99 ALA A CA 1
ATOM 784 C C . ALA A 1 99 ? 51.123 12.469 -30.056 1.00 75.56 99 ALA A C 1
ATOM 786 O O . ALA A 1 99 ? 50.539 13.371 -29.446 1.00 75.56 99 ALA A O 1
ATOM 787 N N . PRO A 1 100 ? 51.984 11.636 -29.440 1.00 73.25 100 PRO A N 1
ATOM 788 C CA . PRO A 1 100 ? 52.318 11.807 -28.034 1.00 73.25 100 PRO A CA 1
ATOM 789 C C . PRO A 1 100 ? 52.883 13.216 -27.844 1.00 73.25 100 PRO A C 1
ATOM 791 O O . PRO A 1 100 ? 53.811 13.613 -28.551 1.00 73.25 100 PRO A O 1
ATOM 794 N N . ALA A 1 101 ? 52.281 13.986 -26.935 1.00 70.50 101 ALA A N 1
ATOM 795 C CA . ALA A 1 101 ? 52.783 15.306 -26.586 1.00 70.50 101 ALA A CA 1
ATOM 796 C C . ALA A 1 101 ? 54.251 15.154 -26.167 1.00 70.50 101 ALA A C 1
ATOM 798 O O . ALA A 1 101 ? 54.558 14.331 -25.303 1.00 70.50 101 ALA A O 1
ATOM 799 N N . ALA A 1 102 ? 55.139 15.877 -26.853 1.00 65.81 102 ALA A N 1
ATOM 800 C CA . ALA A 1 102 ? 56.573 15.818 -26.612 1.00 65.81 102 ALA A CA 1
ATOM 801 C C . ALA A 1 102 ? 56.857 16.046 -25.117 1.00 65.81 102 ALA A C 1
ATOM 803 O O . ALA A 1 102 ? 56.328 16.994 -24.533 1.00 65.81 102 ALA A O 1
ATOM 804 N N . ALA A 1 103 ? 57.623 15.120 -24.533 1.00 55.03 103 ALA A N 1
ATOM 805 C CA . ALA A 1 103 ? 58.026 15.112 -23.128 1.00 55.03 103 ALA A CA 1
ATOM 806 C C . ALA A 1 103 ? 58.964 16.275 -22.780 1.00 55.03 103 ALA A C 1
ATOM 808 O O . ALA A 1 103 ? 59.763 16.670 -23.663 1.00 55.03 103 ALA A O 1
#